Protein AF-A0A3D0D7I9-F1 (afdb_monomer)

Sequence (84 aa):
MLALAAYTGLNVVDVEDVAVGHVLALERGRIGERYILGSRNLTFKEILGILERVGKFHFTERRTITKIAKRSLASATIYGTMEP

pLDDT: mean 75.74, std 21.73, range [33.28, 97.69]

Structure (mmCIF, N/CA/C/O backbone):
data_AF-A0A3D0D7I9-F1
#
_entry.id   AF-A0A3D0D7I9-F1
#
loop_
_atom_site.group_PDB
_atom_site.id
_atom_site.type_symbol
_atom_site.label_atom_id
_atom_site.label_alt_id
_atom_site.label_comp_id
_atom_site.label_asym_id
_atom_site.label_entity_id
_atom_site.label_seq_id
_atom_site.pdbx_PDB_ins_code
_atom_site.Cartn_x
_atom_site.Cartn_y
_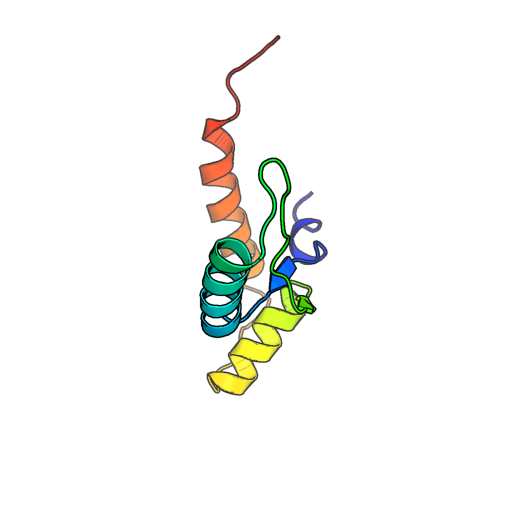atom_site.Cartn_z
_atom_site.occupancy
_atom_site.B_iso_or_equiv
_atom_site.auth_seq_id
_atom_site.auth_comp_id
_atom_site.auth_asym_id
_atom_site.auth_atom_id
_atom_site.pdbx_PDB_model_num
ATOM 1 N N . MET A 1 1 ? 23.311 7.939 -5.936 1.00 39.97 1 MET A N 1
ATOM 2 C CA . MET A 1 1 ? 22.126 8.209 -5.087 1.00 39.97 1 MET A CA 1
ATOM 3 C C . MET A 1 1 ? 20.779 7.945 -5.779 1.00 39.97 1 MET A C 1
ATOM 5 O O . MET A 1 1 ? 19.875 7.484 -5.104 1.00 39.97 1 MET A O 1
ATOM 9 N N . LEU A 1 2 ? 20.625 8.139 -7.104 1.00 47.84 2 LEU A N 1
ATOM 10 C CA . LEU A 1 2 ? 19.342 7.935 -7.822 1.00 47.84 2 LEU A CA 1
ATOM 11 C C . LEU A 1 2 ? 18.843 6.473 -7.914 1.00 47.84 2 LEU A C 1
ATOM 13 O O . LEU A 1 2 ? 17.696 6.240 -8.276 1.00 47.84 2 LEU A O 1
ATOM 17 N N . ALA A 1 3 ? 19.697 5.489 -7.621 1.00 50.38 3 ALA A N 1
ATOM 18 C CA . ALA A 1 3 ? 19.364 4.075 -7.775 1.00 50.38 3 ALA A CA 1
ATOM 19 C C . ALA A 1 3 ? 18.483 3.523 -6.640 1.00 50.38 3 ALA A C 1
ATOM 21 O O . ALA A 1 3 ? 17.808 2.526 -6.850 1.00 50.38 3 ALA A O 1
ATOM 22 N N . LEU A 1 4 ? 18.442 4.161 -5.463 1.00 48.03 4 LEU A N 1
ATOM 23 C CA . LEU A 1 4 ? 17.811 3.560 -4.283 1.00 48.03 4 LEU A CA 1
ATOM 24 C C . LEU A 1 4 ? 16.285 3.412 -4.437 1.00 48.03 4 LEU A C 1
ATOM 26 O O . LEU A 1 4 ? 15.754 2.357 -4.120 1.00 48.03 4 LEU A O 1
ATOM 30 N N . ALA A 1 5 ? 15.599 4.402 -5.024 1.00 52.50 5 ALA A N 1
ATOM 31 C CA . ALA A 1 5 ? 14.140 4.383 -5.214 1.00 52.50 5 ALA A CA 1
ATOM 32 C C . ALA A 1 5 ? 13.643 3.293 -6.186 1.00 52.50 5 ALA A C 1
ATOM 34 O O . ALA A 1 5 ? 12.488 2.888 -6.124 1.00 52.50 5 ALA A O 1
ATOM 35 N N . ALA A 1 6 ? 14.503 2.797 -7.083 1.00 54.00 6 ALA A N 1
ATOM 36 C CA . ALA A 1 6 ? 14.152 1.685 -7.969 1.00 54.00 6 ALA A CA 1
ATOM 37 C C . ALA A 1 6 ? 14.203 0.325 -7.246 1.00 54.00 6 ALA A C 1
ATOM 39 O O . ALA A 1 6 ? 13.533 -0.615 -7.672 1.00 54.00 6 ALA A O 1
ATOM 40 N N . TYR A 1 7 ? 14.974 0.239 -6.154 1.00 54.59 7 TYR A N 1
ATOM 41 C CA . TYR A 1 7 ? 15.124 -0.960 -5.328 1.00 54.59 7 TYR A CA 1
ATOM 42 C C . TYR A 1 7 ? 14.255 -0.946 -4.065 1.00 54.59 7 TYR A C 1
ATOM 44 O O . TYR A 1 7 ? 14.144 -1.980 -3.411 1.00 54.59 7 TYR A O 1
ATOM 52 N N . THR A 1 8 ? 13.631 0.181 -3.697 1.00 66.06 8 THR A N 1
ATOM 53 C CA . THR A 1 8 ? 12.706 0.198 -2.556 1.00 66.06 8 THR A CA 1
ATOM 54 C C . THR A 1 8 ? 11.454 -0.607 -2.892 1.00 66.06 8 THR A C 1
ATOM 56 O O . THR A 1 8 ? 10.771 -0.318 -3.877 1.00 66.06 8 THR A O 1
ATOM 59 N N . GLY A 1 9 ? 11.153 -1.612 -2.070 1.00 77.62 9 GLY A N 1
ATOM 60 C CA . GLY A 1 9 ? 9.889 -2.336 -2.132 1.00 77.62 9 GLY A CA 1
ATOM 61 C C . GLY A 1 9 ? 8.740 -1.444 -1.668 1.00 77.62 9 GLY A C 1
ATOM 62 O O . GLY A 1 9 ? 8.832 -0.795 -0.627 1.00 77.62 9 GLY A O 1
ATOM 63 N N . LEU A 1 10 ? 7.669 -1.408 -2.451 1.00 87.19 10 LEU A N 1
ATOM 64 C CA . LEU A 1 10 ? 6.415 -0.735 -2.142 1.00 87.19 10 LEU A CA 1
ATOM 65 C C . LEU A 1 10 ? 5.376 -1.795 -1.786 1.00 87.19 10 LEU A C 1
ATOM 67 O O . LEU A 1 10 ? 5.265 -2.806 -2.478 1.00 87.19 10 LEU A O 1
ATOM 71 N N . ASN A 1 11 ? 4.598 -1.565 -0.733 1.00 92.25 11 ASN A N 1
ATOM 72 C CA . ASN A 1 11 ? 3.428 -2.392 -0.476 1.00 92.25 11 ASN A CA 1
ATOM 73 C C . ASN A 1 11 ? 2.261 -1.886 -1.333 1.00 92.25 11 ASN A C 1
ATOM 75 O O . ASN A 1 11 ? 1.913 -0.708 -1.271 1.00 92.25 11 ASN A O 1
ATOM 79 N N . VAL A 1 12 ? 1.699 -2.766 -2.156 1.00 93.38 12 VAL A N 1
ATOM 80 C CA . VAL A 1 12 ? 0.560 -2.492 -3.034 1.00 93.38 12 VAL A CA 1
ATOM 81 C C . VAL A 1 12 ? -0.609 -3.357 -2.579 1.00 93.38 12 VAL A C 1
ATOM 83 O O . VAL A 1 12 ? -0.449 -4.558 -2.352 1.00 93.38 12 VAL A O 1
ATOM 86 N N . VAL A 1 13 ? -1.779 -2.741 -2.461 1.00 95.25 13 VAL A N 1
ATOM 87 C CA . VAL A 1 13 ? -3.037 -3.364 -2.046 1.00 95.25 13 VAL A CA 1
ATOM 88 C C . VAL A 1 13 ? -4.162 -2.836 -2.931 1.00 95.25 13 VAL A C 1
ATOM 90 O O . VAL A 1 13 ? -4.086 -1.701 -3.408 1.00 95.25 13 VAL A O 1
ATOM 93 N N . ASP A 1 14 ? -5.162 -3.675 -3.19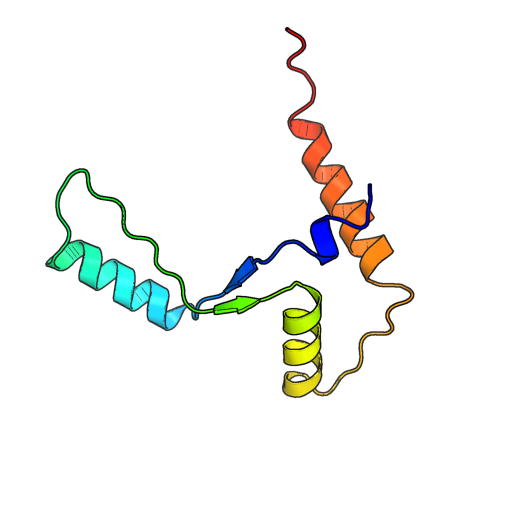5 1.00 95.06 14 ASP A N 1
ATOM 94 C CA . ASP A 1 14 ? -6.346 -3.261 -3.939 1.00 95.06 14 ASP A CA 1
ATOM 95 C C . ASP A 1 14 ? -7.191 -2.285 -3.104 1.00 95.06 14 ASP A C 1
ATOM 97 O O . ASP A 1 14 ? -7.277 -2.401 -1.879 1.00 95.06 14 ASP A O 1
ATOM 101 N N . VAL A 1 15 ? -7.799 -1.296 -3.756 1.00 96.44 15 VAL A N 1
ATOM 102 C CA . VAL A 1 15 ? -8.613 -0.285 -3.071 1.00 96.44 15 VAL A CA 1
ATOM 103 C C . VAL A 1 15 ? -9.885 -0.887 -2.466 1.00 96.44 15 VAL A C 1
ATOM 105 O O . VAL A 1 15 ? -10.318 -0.430 -1.405 1.00 96.44 15 VAL A O 1
ATOM 108 N N . GLU A 1 16 ? -10.457 -1.923 -3.083 1.00 97.56 16 GLU A N 1
ATOM 109 C CA . GLU A 1 16 ? -11.639 -2.614 -2.558 1.00 97.56 16 GLU A CA 1
ATOM 110 C C . GLU A 1 16 ? -11.305 -3.348 -1.252 1.00 97.56 16 GLU A C 1
ATOM 112 O O . GLU A 1 16 ? -12.031 -3.221 -0.262 1.00 97.56 16 GLU A O 1
ATOM 117 N N . ASP A 1 17 ? -10.147 -4.013 -1.200 1.00 97.00 17 ASP A N 1
ATOM 118 C CA . ASP A 1 17 ? -9.652 -4.684 0.007 1.00 97.00 17 ASP A CA 1
ATOM 119 C C . ASP A 1 17 ? -9.386 -3.685 1.144 1.00 97.00 17 ASP A C 1
ATOM 121 O O . ASP A 1 17 ? -9.691 -3.958 2.309 1.00 97.00 17 ASP A O 1
ATOM 125 N N . VAL A 1 18 ? -8.855 -2.498 0.823 1.00 97.38 18 VAL A N 1
ATOM 126 C CA . VAL A 1 18 ? -8.657 -1.420 1.807 1.00 97.38 18 VAL A CA 1
ATOM 127 C C . VAL A 1 18 ? -9.995 -0.928 2.356 1.00 97.38 18 VAL A C 1
ATOM 129 O O . VAL A 1 18 ? -10.128 -0.750 3.569 1.00 97.38 18 VAL A O 1
ATOM 132 N N . ALA A 1 19 ? -10.999 -0.743 1.497 1.00 97.69 19 ALA A N 1
ATOM 133 C CA . ALA A 1 19 ? -12.330 -0.315 1.920 1.00 97.6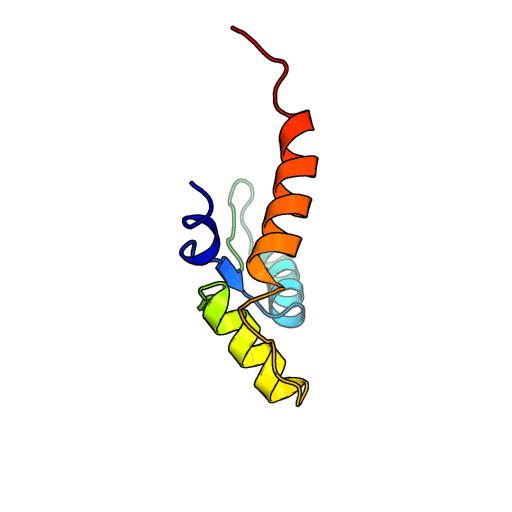9 19 ALA A CA 1
ATOM 134 C C . ALA A 1 19 ? -12.971 -1.333 2.879 1.00 97.69 19 ALA A C 1
ATOM 136 O O . ALA A 1 19 ? -13.453 -0.955 3.951 1.00 97.69 19 ALA A O 1
ATOM 137 N N . VAL A 1 20 ? -12.904 -2.626 2.547 1.00 97.62 20 VAL A N 1
ATOM 138 C CA . VAL A 1 20 ? -13.359 -3.710 3.435 1.00 97.62 20 VAL A CA 1
ATOM 139 C C . VAL A 1 20 ? -12.566 -3.716 4.743 1.00 97.62 20 VAL A C 1
ATOM 141 O O . VAL A 1 20 ? -13.149 -3.829 5.824 1.00 97.62 20 VAL A O 1
ATOM 144 N N . GLY A 1 21 ? -11.247 -3.531 4.675 1.00 96.88 21 GLY A N 1
ATOM 145 C CA . GLY A 1 21 ? -10.383 -3.444 5.850 1.00 96.88 21 GLY A CA 1
ATOM 146 C C . GLY A 1 21 ? -10.772 -2.311 6.803 1.00 96.88 21 GLY A C 1
ATOM 147 O O . GLY A 1 21 ? -10.749 -2.501 8.020 1.00 96.88 21 GLY A O 1
ATOM 148 N N . HIS A 1 22 ? -11.201 -1.161 6.277 1.00 97.38 22 HIS A N 1
ATOM 149 C CA . HIS A 1 22 ? -11.714 -0.063 7.098 1.00 97.38 22 HIS A CA 1
ATOM 150 C C . HIS A 1 22 ? -13.021 -0.415 7.814 1.00 97.38 22 HIS A C 1
ATOM 152 O O . HIS A 1 22 ? -13.150 -0.118 9.003 1.00 97.38 22 HIS A O 1
ATOM 158 N N . VAL A 1 23 ? -13.960 -1.081 7.136 1.00 97.62 23 VAL A N 1
ATOM 159 C CA . VAL A 1 23 ? -15.203 -1.558 7.769 1.00 97.62 23 VAL A CA 1
ATOM 160 C C . VAL A 1 23 ? -14.884 -2.550 8.890 1.00 97.62 23 VAL A C 1
ATOM 162 O O . VAL A 1 23 ? -15.386 -2.412 10.003 1.00 97.62 23 VAL A O 1
ATOM 165 N N . LEU A 1 24 ? -13.970 -3.492 8.653 1.00 97.19 24 LEU A N 1
ATOM 166 C CA . LEU A 1 24 ? -13.556 -4.463 9.670 1.00 97.19 24 LEU A CA 1
ATOM 167 C C . LEU A 1 24 ? -12.859 -3.809 10.868 1.00 97.19 24 LEU A C 1
ATOM 169 O O . LEU A 1 24 ? -13.076 -4.225 12.007 1.00 97.19 24 LEU A O 1
ATOM 173 N N . ALA A 1 25 ? -12.037 -2.785 10.633 1.00 96.50 25 ALA A N 1
ATOM 174 C CA . ALA A 1 25 ? -11.407 -2.022 11.705 1.00 96.50 25 ALA A CA 1
ATOM 175 C C . ALA A 1 25 ? -12.440 -1.247 12.539 1.00 96.50 25 ALA A C 1
ATOM 177 O O . ALA A 1 25 ? -12.263 -1.124 13.748 1.00 96.50 25 ALA A O 1
ATOM 178 N N . LEU A 1 26 ? -13.527 -0.767 11.929 1.00 95.50 26 LEU A N 1
ATOM 179 C CA . LEU A 1 26 ? -14.634 -0.145 12.657 1.00 95.50 26 LEU A CA 1
ATOM 180 C C . LEU A 1 26 ? -15.399 -1.166 13.512 1.00 95.50 26 LEU A C 1
ATOM 182 O O . LEU A 1 26 ? -15.676 -0.905 14.678 1.00 95.50 26 LEU A O 1
ATOM 186 N N . GLU A 1 27 ? -15.738 -2.321 12.942 1.00 97.62 27 GLU A N 1
ATOM 187 C CA . GLU A 1 27 ? -16.581 -3.320 13.611 1.00 97.62 27 GLU A CA 1
ATOM 188 C C . GLU A 1 27 ? -15.844 -4.120 14.691 1.00 97.62 27 GLU A C 1
ATOM 190 O O . GLU A 1 27 ? -16.444 -4.541 15.680 1.00 97.62 27 GLU A O 1
ATOM 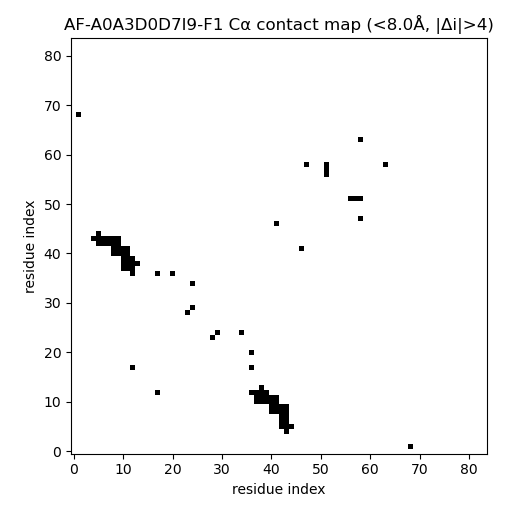195 N N . ARG A 1 28 ? -14.553 -4.395 14.477 1.00 97.00 28 ARG A N 1
ATOM 196 C CA . ARG A 1 28 ? -13.776 -5.360 15.277 1.00 97.00 28 ARG A CA 1
ATOM 197 C C . ARG A 1 28 ? -12.466 -4.792 15.807 1.00 97.00 28 ARG A C 1
ATOM 199 O O . ARG A 1 28 ? -11.722 -5.503 16.488 1.00 97.00 28 ARG A O 1
ATOM 206 N N . GLY A 1 29 ? -12.152 -3.545 15.469 1.00 95.44 29 GLY A N 1
ATOM 207 C CA . GLY A 1 29 ? -10.944 -2.889 15.940 1.00 95.44 29 GLY A CA 1
ATOM 208 C C . GLY A 1 29 ? -10.982 -2.613 17.439 1.00 95.44 29 GLY A C 1
ATOM 209 O O . GLY A 1 29 ? -12.037 -2.572 18.072 1.00 95.44 29 GLY A O 1
ATOM 210 N N . ARG A 1 30 ? -9.800 -2.406 18.019 1.00 97.25 30 ARG A N 1
ATOM 211 C CA . ARG A 1 30 ? -9.641 -1.961 19.406 1.00 97.25 30 ARG A CA 1
ATOM 212 C C . ARG A 1 30 ? -9.072 -0.551 19.443 1.00 97.25 30 ARG A C 1
ATOM 214 O O . ARG A 1 30 ? -8.189 -0.200 18.663 1.00 97.25 30 ARG A O 1
ATOM 221 N N . ILE A 1 31 ? -9.570 0.250 20.379 1.00 95.56 31 ILE A N 1
ATOM 222 C CA . ILE A 1 31 ? -9.091 1.616 20.599 1.00 95.56 31 ILE A CA 1
ATOM 223 C C . ILE A 1 31 ? -7.604 1.575 20.967 1.00 95.56 31 ILE A C 1
ATOM 225 O O . ILE A 1 31 ? -7.193 0.801 21.826 1.00 95.56 31 ILE A O 1
ATOM 229 N N . GLY A 1 32 ? -6.812 2.424 20.310 1.00 95.88 32 GLY A N 1
ATOM 230 C CA . GLY A 1 32 ? -5.363 2.513 20.508 1.00 95.88 32 GLY A CA 1
ATOM 231 C C . GLY A 1 32 ? -4.536 1.575 19.623 1.00 95.88 32 GLY A C 1
ATOM 232 O O . GLY A 1 32 ? -3.321 1.755 19.543 1.00 95.88 32 GLY A O 1
ATOM 233 N N . GLU A 1 33 ? -5.165 0.632 18.917 1.00 96.75 33 GLU A N 1
ATOM 234 C CA . GLU A 1 33 ? -4.477 -0.253 17.973 1.00 96.75 33 GLU A CA 1
ATOM 235 C C . GLU A 1 33 ? -4.336 0.378 16.583 1.00 96.75 33 GLU A C 1
ATOM 237 O O . GLU A 1 33 ? -5.099 1.260 16.179 1.00 96.75 33 GLU A O 1
ATOM 242 N N . ARG A 1 34 ? -3.350 -0.109 15.824 1.00 95.69 34 ARG A N 1
ATOM 243 C CA . ARG A 1 34 ? -3.125 0.266 14.423 1.00 95.69 34 ARG A CA 1
ATOM 244 C C . ARG A 1 34 ? -3.102 -0.983 13.558 1.00 95.69 34 ARG A C 1
ATOM 246 O O . ARG A 1 34 ? -2.396 -1.939 13.867 1.00 95.69 34 ARG A O 1
ATOM 253 N N . TYR A 1 35 ? -3.824 -0.938 12.445 1.00 95.25 35 TYR A N 1
ATOM 254 C CA . TYR A 1 35 ? -3.942 -2.048 11.505 1.00 95.25 35 TYR A CA 1
ATOM 255 C C . TYR A 1 35 ? -3.284 -1.662 10.182 1.00 95.25 35 TYR A C 1
ATOM 257 O O . TYR A 1 35 ? -3.634 -0.646 9.586 1.00 95.25 35 TYR A O 1
ATOM 265 N N . ILE A 1 36 ? -2.315 -2.461 9.730 1.00 95.38 36 ILE A N 1
ATOM 266 C CA . ILE A 1 36 ? -1.690 -2.286 8.417 1.00 95.38 36 ILE A CA 1
ATOM 267 C C . ILE A 1 36 ? -2.506 -3.086 7.404 1.00 95.38 36 ILE A C 1
ATOM 269 O O . ILE A 1 36 ? -2.553 -4.312 7.477 1.00 95.38 36 ILE A O 1
ATOM 273 N N . LEU A 1 37 ? -3.132 -2.387 6.459 1.00 95.44 37 LEU A N 1
ATOM 274 C CA . LEU A 1 37 ? -3.846 -2.991 5.336 1.00 95.44 37 LEU A CA 1
ATOM 275 C C . LEU A 1 37 ? -2.883 -3.097 4.154 1.00 95.44 37 LEU A C 1
ATOM 277 O O . LEU A 1 37 ? -2.742 -2.162 3.370 1.00 95.44 37 LEU A O 1
ATOM 281 N N . GLY A 1 38 ? -2.161 -4.211 4.080 1.00 92.88 38 GLY A N 1
ATOM 282 C CA . GLY A 1 38 ? -1.198 -4.4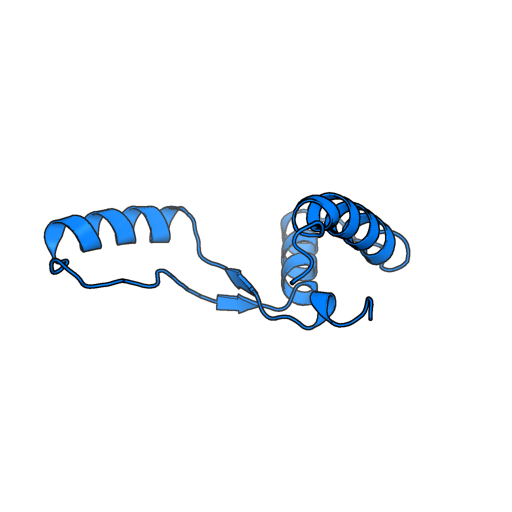71 3.016 1.00 92.88 38 GLY A CA 1
ATOM 283 C C . GLY A 1 38 ? -1.444 -5.805 2.329 1.00 92.88 38 GLY A C 1
ATOM 284 O O . GLY A 1 38 ? -2.055 -6.700 2.907 1.00 92.88 38 GLY A O 1
ATOM 285 N N . SER A 1 39 ? -0.945 -5.947 1.100 1.00 93.94 39 SER A N 1
ATOM 286 C CA . SER A 1 39 ? -1.097 -7.184 0.322 1.00 93.94 39 SER A CA 1
ATOM 287 C C . SER A 1 39 ? 0.234 -7.666 -0.245 1.00 93.94 39 SER A C 1
ATOM 289 O O . SER A 1 39 ? 0.834 -8.600 0.291 1.00 93.94 39 SER A O 1
ATOM 291 N N . ARG A 1 40 ? 0.757 -7.019 -1.291 1.00 93.50 40 ARG A N 1
ATOM 292 C CA . ARG A 1 40 ? 1.966 -7.485 -1.986 1.00 93.50 40 ARG A CA 1
ATOM 293 C C . ARG A 1 40 ? 3.079 -6.457 -1.904 1.00 93.50 40 ARG A C 1
ATOM 295 O O . ARG A 1 40 ? 2.895 -5.310 -2.288 1.00 93.50 40 ARG A O 1
ATOM 302 N N . ASN A 1 41 ? 4.261 -6.891 -1.477 1.00 92.69 41 ASN A N 1
ATOM 303 C CA . ASN A 1 41 ? 5.476 -6.093 -1.606 1.00 92.69 41 ASN A CA 1
ATOM 304 C C . ASN A 1 41 ? 6.019 -6.255 -3.027 1.00 92.69 41 ASN A C 1
ATOM 306 O O . ASN A 1 41 ? 6.363 -7.365 -3.428 1.00 92.69 41 ASN A O 1
ATOM 310 N N . LEU A 1 42 ? 6.071 -5.162 -3.780 1.00 90.81 42 LEU A N 1
ATOM 311 C CA . LEU A 1 42 ? 6.537 -5.121 -5.159 1.00 90.81 42 LEU A CA 1
ATOM 312 C C . LEU A 1 42 ? 7.599 -4.039 -5.305 1.00 90.81 42 LEU A C 1
ATOM 314 O O . LEU A 1 42 ? 7.465 -2.929 -4.791 1.00 90.81 42 LEU A O 1
ATOM 318 N N . THR A 1 43 ? 8.653 -4.336 -6.046 1.00 87.56 43 THR A N 1
ATOM 319 C CA . THR A 1 43 ? 9.580 -3.310 -6.520 1.00 87.56 43 THR A CA 1
ATOM 320 C C . THR A 1 43 ? 8.892 -2.416 -7.547 1.00 87.56 43 THR A C 1
ATOM 322 O O . THR A 1 43 ? 7.955 -2.819 -8.244 1.00 87.56 43 THR A O 1
ATOM 325 N N . PHE A 1 44 ? 9.404 -1.198 -7.717 1.00 83.62 44 PHE A N 1
ATOM 326 C CA . PHE A 1 44 ? 8.881 -0.291 -8.738 1.00 83.62 44 PHE A CA 1
ATOM 327 C C . PHE A 1 44 ? 8.964 -0.896 -10.154 1.00 83.62 44 PHE A C 1
ATOM 329 O O . PHE A 1 44 ? 8.060 -0.709 -10.966 1.00 83.62 44 PHE A O 1
ATOM 336 N N . LYS A 1 45 ? 10.008 -1.691 -10.436 1.00 83.38 45 LYS A N 1
ATOM 337 C CA . LYS A 1 45 ? 10.165 -2.412 -11.710 1.00 83.38 45 LYS A CA 1
ATOM 338 C C . LYS A 1 45 ? 9.039 -3.420 -11.947 1.00 83.38 45 LYS A C 1
ATOM 340 O O . LYS A 1 45 ? 8.509 -3.493 -13.053 1.00 83.38 45 LYS A O 1
ATOM 345 N N . GLU A 1 46 ? 8.658 -4.177 -10.922 1.00 88.38 46 GLU A N 1
ATOM 346 C CA . GLU A 1 46 ? 7.571 -5.155 -11.025 1.00 88.38 46 GLU A CA 1
ATOM 347 C C . GLU A 1 46 ? 6.218 -4.480 -11.258 1.00 88.38 46 GLU A C 1
ATOM 349 O O . GLU A 1 46 ? 5.436 -4.965 -12.076 1.00 88.38 46 GLU A O 1
ATOM 354 N N . ILE A 1 47 ? 5.968 -3.335 -10.612 1.00 88.69 47 ILE A N 1
ATOM 355 C CA . ILE A 1 47 ? 4.752 -2.539 -10.835 1.00 88.69 47 ILE A CA 1
ATOM 356 C C . ILE A 1 47 ? 4.670 -2.090 -12.298 1.00 88.69 47 ILE A C 1
ATOM 358 O O . ILE A 1 47 ? 3.641 -2.295 -12.942 1.00 88.69 47 ILE A O 1
ATOM 362 N N . LEU A 1 48 ? 5.754 -1.535 -12.854 1.00 87.56 48 LEU A N 1
ATOM 363 C CA . LEU A 1 48 ? 5.783 -1.125 -14.263 1.00 87.56 48 LEU A CA 1
ATOM 364 C C . LEU A 1 48 ? 5.531 -2.310 -15.206 1.00 87.56 48 LEU A C 1
ATOM 366 O O . LEU A 1 48 ? 4.738 -2.177 -16.133 1.00 87.56 48 LEU A O 1
ATOM 370 N N . GLY A 1 49 ? 6.121 -3.478 -14.934 1.00 89.38 49 GLY A N 1
ATOM 371 C CA . GLY A 1 49 ? 5.886 -4.684 -15.735 1.00 89.38 49 GLY A CA 1
ATOM 372 C C . GLY A 1 49 ? 4.440 -5.197 -15.662 1.00 89.38 49 GLY A C 1
ATOM 373 O O . GLY A 1 49 ? 3.913 -5.722 -16.642 1.00 89.38 49 GLY A O 1
ATOM 374 N N . ILE A 1 50 ? 3.756 -5.034 -14.522 1.00 91.62 50 ILE A N 1
ATOM 375 C CA . ILE A 1 50 ? 2.316 -5.323 -14.420 1.00 91.62 50 ILE A CA 1
ATOM 376 C C . ILE A 1 50 ? 1.520 -4.345 -15.292 1.00 91.62 50 ILE A C 1
ATOM 378 O O . ILE A 1 50 ? 0.670 -4.786 -16.068 1.00 91.62 50 ILE A O 1
ATOM 382 N N . LEU A 1 51 ? 1.818 -3.045 -15.203 1.00 90.50 51 LEU A N 1
ATOM 383 C CA . LEU A 1 51 ? 1.125 -2.006 -15.968 1.00 90.50 51 LEU A CA 1
ATOM 384 C C . LEU A 1 51 ? 1.278 -2.189 -17.483 1.00 90.50 51 LEU A C 1
ATOM 386 O O . LEU A 1 51 ? 0.293 -2.057 -18.201 1.00 90.50 51 LEU A O 1
ATOM 390 N N . GLU A 1 52 ? 2.468 -2.544 -17.971 1.00 93.44 52 GLU A N 1
ATOM 391 C CA . GLU A 1 52 ? 2.702 -2.843 -19.392 1.00 93.44 52 GLU A CA 1
ATOM 392 C C . GLU A 1 52 ? 1.833 -3.994 -19.896 1.00 93.44 52 GLU A C 1
ATOM 394 O O . GLU A 1 52 ? 1.201 -3.887 -20.950 1.00 93.44 52 GLU A O 1
ATOM 399 N N . ARG A 1 53 ? 1.767 -5.090 -19.127 1.00 92.31 53 ARG A N 1
ATOM 400 C CA . ARG A 1 53 ? 0.965 -6.266 -19.489 1.00 92.31 53 ARG A CA 1
ATOM 401 C C . ARG A 1 53 ? -0.523 -5.946 -19.538 1.00 92.31 53 ARG A C 1
ATOM 403 O O . ARG A 1 53 ? -1.195 -6.350 -20.483 1.00 92.31 53 ARG A O 1
ATOM 410 N N . VAL A 1 54 ? -1.031 -5.231 -18.534 1.00 93.75 54 VAL A N 1
ATOM 411 C CA . VAL A 1 54 ? -2.460 -4.893 -18.438 1.00 93.75 54 VAL A CA 1
ATOM 412 C C . VAL A 1 54 ? -2.839 -3.833 -19.473 1.00 93.75 54 VAL A C 1
ATOM 414 O O . VAL A 1 54 ? -3.835 -3.979 -20.177 1.00 93.75 54 VAL A O 1
ATOM 417 N N . GLY A 1 55 ? -2.027 -2.786 -19.601 1.00 90.88 55 GLY A N 1
ATOM 418 C CA . GLY A 1 55 ? -2.279 -1.666 -20.502 1.00 90.88 55 GLY A CA 1
ATOM 419 C C . GLY A 1 55 ? -1.888 -1.910 -21.959 1.00 90.88 55 GLY A C 1
ATOM 420 O O . GLY A 1 55 ? -2.191 -1.073 -22.806 1.00 90.88 55 GLY A O 1
ATOM 421 N N . LYS A 1 56 ? -1.236 -3.040 -22.269 1.00 90.50 56 LYS A N 1
ATOM 422 C CA . LYS A 1 56 ? -0.776 -3.415 -23.618 1.00 90.50 56 LYS A CA 1
ATOM 423 C C . LYS A 1 56 ? 0.132 -2.357 -24.264 1.00 90.50 56 LYS A C 1
ATOM 425 O O . LYS A 1 56 ? 0.043 -2.091 -25.461 1.00 90.50 56 LYS A O 1
ATOM 430 N N . PHE A 1 57 ? 1.022 -1.764 -23.475 1.00 86.38 57 PHE A N 1
ATOM 431 C CA . PHE A 1 57 ? 2.050 -0.822 -23.932 1.00 86.38 57 PHE A CA 1
ATOM 432 C C . PHE A 1 57 ? 3.427 -1.247 -23.412 1.00 86.38 57 PHE A C 1
ATOM 434 O O . PHE A 1 57 ? 3.529 -2.164 -22.602 1.00 86.38 57 PHE A O 1
ATOM 441 N N . HIS A 1 58 ? 4.504 -0.632 -23.902 1.00 80.38 58 HIS A N 1
ATOM 442 C CA . HIS A 1 58 ? 5.875 -0.926 -23.462 1.00 80.38 58 HIS A CA 1
ATOM 443 C C . HIS A 1 58 ? 6.555 0.361 -22.987 1.00 80.38 58 HIS A C 1
ATOM 445 O O . HIS A 1 58 ? 6.634 1.344 -23.731 1.00 80.38 58 HIS A O 1
ATOM 451 N N . PHE A 1 59 ? 7.072 0.372 -21.761 1.00 71.69 59 PHE A N 1
ATOM 452 C CA . PHE A 1 59 ? 7.945 1.428 -21.275 1.00 71.69 59 PHE A CA 1
ATOM 453 C C . PHE A 1 59 ? 9.357 1.225 -21.827 1.00 71.69 59 PHE A C 1
ATOM 455 O O . PHE A 1 59 ? 9.987 0.184 -21.683 1.00 71.69 59 PHE A O 1
ATOM 462 N N . THR A 1 60 ? 9.915 2.275 -22.427 1.00 68.00 60 THR A N 1
ATOM 463 C CA . THR A 1 60 ? 11.341 2.301 -22.769 1.00 68.00 60 THR A CA 1
ATOM 464 C C . THR A 1 60 ? 12.141 2.813 -21.569 1.00 68.00 60 THR A C 1
ATOM 466 O O . THR A 1 60 ? 12.033 3.989 -21.205 1.00 68.00 60 THR A O 1
ATOM 469 N N . GLU A 1 61 ? 12.982 1.958 -20.976 1.00 58.25 61 GLU A N 1
ATOM 470 C CA . GLU A 1 61 ? 13.748 2.225 -19.739 1.00 58.25 61 GLU A CA 1
ATOM 471 C C . GLU A 1 61 ? 14.563 3.538 -19.763 1.00 58.25 61 GLU A C 1
ATOM 473 O O . GLU A 1 61 ? 14.781 4.168 -18.729 1.00 58.25 61 GLU A O 1
ATOM 478 N N . ARG A 1 62 ? 14.973 4.013 -20.946 1.00 55.44 62 ARG A N 1
ATOM 479 C CA . ARG A 1 62 ? 15.936 5.118 -21.100 1.00 55.44 62 ARG A CA 1
ATOM 480 C C . ARG A 1 62 ? 15.377 6.529 -20.838 1.00 55.44 62 ARG A C 1
ATOM 482 O O . ARG A 1 62 ? 16.158 7.473 -20.766 1.00 55.44 62 ARG A O 1
ATOM 489 N N . ARG A 1 63 ? 14.052 6.717 -20.722 1.00 51.69 63 ARG A N 1
ATOM 490 C CA . ARG A 1 63 ? 13.431 8.060 -20.570 1.00 51.69 63 ARG A CA 1
ATOM 491 C C . ARG A 1 63 ? 12.598 8.255 -19.301 1.00 51.69 63 ARG A C 1
ATOM 493 O O . ARG A 1 63 ? 12.356 9.403 -18.929 1.00 51.69 63 ARG A O 1
ATOM 500 N N . THR A 1 64 ? 12.171 7.187 -18.635 1.00 52.88 64 THR A N 1
ATOM 501 C CA . THR A 1 64 ? 11.104 7.269 -17.621 1.00 52.88 64 THR A CA 1
ATOM 502 C C . THR A 1 64 ? 11.648 7.394 -16.199 1.00 52.88 64 THR A C 1
ATOM 504 O O . THR A 1 64 ? 11.220 8.283 -15.465 1.00 52.88 64 THR A O 1
ATOM 507 N N . ILE A 1 65 ? 12.667 6.606 -15.833 1.00 54.06 65 ILE A N 1
ATOM 508 C CA . ILE A 1 65 ? 13.257 6.638 -14.481 1.00 54.06 65 ILE A CA 1
ATOM 509 C C . ILE A 1 65 ? 13.905 8.001 -14.205 1.00 54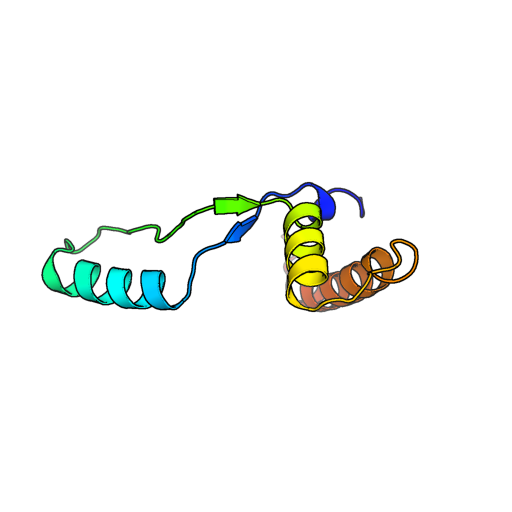.06 65 ILE A C 1
ATOM 511 O O . ILE A 1 65 ? 13.695 8.584 -13.146 1.00 54.06 65 ILE A O 1
ATOM 515 N N . THR A 1 66 ? 14.605 8.585 -15.184 1.00 50.00 66 THR A N 1
ATOM 516 C CA . THR A 1 66 ? 15.234 9.906 -15.023 1.00 50.00 66 THR A CA 1
ATOM 517 C C . THR A 1 66 ? 14.210 11.040 -14.925 1.00 50.00 66 THR A C 1
ATOM 519 O O . THR A 1 66 ? 14.463 12.024 -14.235 1.00 50.00 66 THR A O 1
ATOM 522 N N . LYS A 1 67 ? 13.054 10.930 -15.597 1.00 52.00 67 LYS A N 1
ATOM 523 C CA . LYS A 1 67 ? 12.001 11.961 -15.562 1.00 52.00 67 LYS A CA 1
ATOM 524 C C . LYS A 1 67 ? 11.181 11.909 -14.274 1.00 52.00 67 LYS A C 1
ATOM 526 O O . LYS A 1 67 ? 10.932 12.962 -13.697 1.00 52.00 67 LYS A O 1
ATOM 531 N N . ILE A 1 68 ? 10.801 10.715 -13.815 1.00 58.44 68 ILE A N 1
ATOM 532 C CA . ILE A 1 68 ? 10.059 10.536 -12.5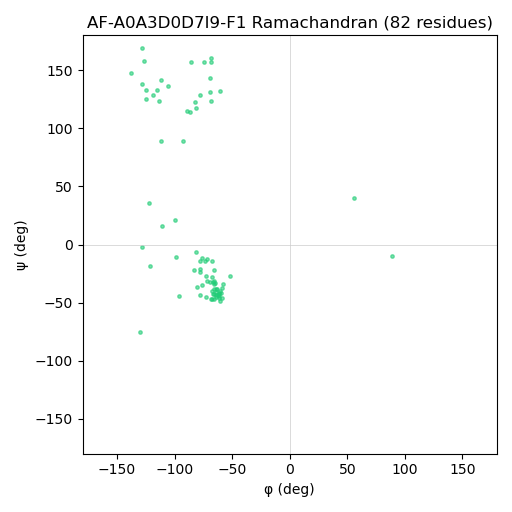58 1.00 58.44 68 ILE A CA 1
ATOM 533 C C . ILE A 1 68 ? 10.955 10.902 -11.368 1.00 58.44 68 ILE A C 1
ATOM 535 O O . ILE A 1 68 ? 10.562 11.733 -10.555 1.00 58.44 68 ILE A O 1
ATOM 539 N N . ALA A 1 69 ? 12.202 10.415 -11.329 1.00 53.41 69 ALA A N 1
ATOM 540 C CA . ALA A 1 69 ? 13.135 10.740 -10.248 1.00 53.41 69 ALA A CA 1
ATOM 541 C C . ALA A 1 69 ? 13.439 12.246 -10.149 1.00 53.41 69 ALA A C 1
ATOM 543 O O . ALA A 1 69 ? 13.480 12.789 -9.047 1.00 53.41 69 ALA A O 1
ATOM 544 N N . LYS A 1 70 ? 13.594 12.952 -11.282 1.00 49.16 70 LYS A N 1
ATOM 545 C CA . LYS A 1 70 ? 13.797 14.413 -11.280 1.00 49.16 70 LYS A CA 1
ATOM 546 C C . LYS A 1 70 ? 12.579 15.189 -10.767 1.00 49.16 70 LYS A C 1
ATOM 548 O O . LYS A 1 70 ? 12.761 16.242 -10.168 1.00 49.16 70 LYS A O 1
ATOM 553 N N . ARG A 1 71 ? 11.356 14.690 -10.983 1.00 50.84 71 ARG A N 1
ATOM 554 C CA . ARG A 1 71 ? 10.121 15.349 -10.522 1.00 50.84 71 ARG A CA 1
ATOM 555 C C . ARG A 1 71 ? 9.836 15.078 -9.042 1.00 50.84 71 ARG A C 1
ATOM 557 O O . ARG A 1 71 ? 9.425 15.995 -8.345 1.00 50.84 71 ARG A O 1
ATOM 564 N N . SER A 1 72 ? 10.125 13.872 -8.554 1.00 51.00 72 SER A N 1
ATOM 565 C CA . SER A 1 72 ? 9.983 13.519 -7.132 1.00 51.00 72 SER A CA 1
ATOM 566 C C . SER A 1 72 ? 11.040 14.180 -6.236 1.00 51.00 72 SER A C 1
ATOM 568 O O . SER A 1 72 ? 10.742 14.529 -5.099 1.00 51.00 72 SER A O 1
ATOM 570 N N . LEU A 1 73 ? 12.259 14.420 -6.740 1.00 51.53 73 LEU A N 1
ATOM 571 C CA . LEU A 1 73 ? 13.275 15.199 -6.014 1.00 51.53 73 LEU A CA 1
ATOM 572 C C . LEU A 1 73 ? 12.889 16.681 -5.862 1.00 51.53 73 LEU A C 1
ATOM 574 O O . LEU A 1 73 ? 13.280 17.300 -4.880 1.00 51.53 73 LEU A O 1
ATOM 578 N N . ALA A 1 74 ? 12.090 17.235 -6.782 1.00 51.81 74 ALA A N 1
ATOM 579 C CA . ALA A 1 74 ? 11.650 18.630 -6.721 1.00 51.81 74 ALA A CA 1
ATOM 580 C C . ALA A 1 74 ? 10.597 18.894 -5.626 1.00 51.81 74 ALA A C 1
ATOM 582 O O . ALA A 1 74 ? 10.527 20.006 -5.112 1.00 51.81 74 ALA A O 1
ATOM 583 N N . SER A 1 75 ? 9.798 17.894 -5.229 1.00 44.03 75 SER A N 1
ATOM 584 C CA . SER A 1 75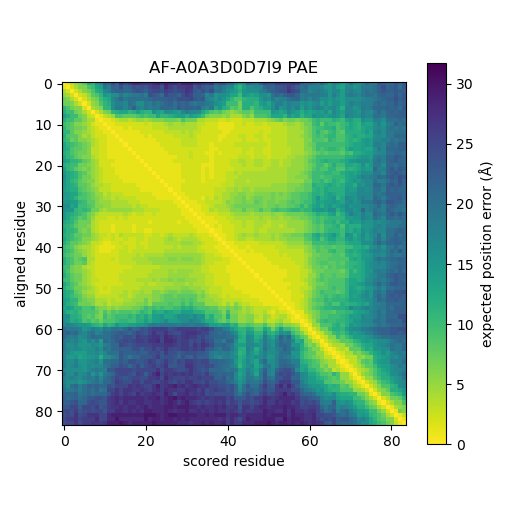 ? 8.864 18.034 -4.097 1.00 44.03 75 SER A CA 1
ATOM 585 C C . SER A 1 75 ? 9.531 17.796 -2.738 1.00 44.03 75 SER A C 1
ATOM 587 O O . SER A 1 75 ? 9.041 18.279 -1.723 1.00 44.03 75 SER A O 1
ATOM 589 N N . ALA A 1 76 ? 10.660 17.079 -2.706 1.00 46.88 76 ALA A N 1
ATOM 590 C CA . ALA A 1 76 ? 11.406 16.794 -1.478 1.00 46.88 76 ALA A CA 1
ATOM 591 C C . ALA A 1 76 ? 12.181 18.013 -0.931 1.00 46.88 76 ALA A C 1
ATOM 593 O O . ALA A 1 76 ? 12.580 18.007 0.229 1.00 46.88 76 ALA A O 1
ATOM 594 N N . THR A 1 77 ? 12.356 19.081 -1.719 1.00 44.47 77 THR A N 1
ATOM 595 C CA . THR A 1 77 ? 13.051 20.311 -1.288 1.00 44.47 77 THR A CA 1
ATOM 596 C C . THR A 1 77 ? 12.245 21.150 -0.282 1.00 44.47 77 THR A C 1
ATOM 598 O O . THR A 1 77 ? 12.809 22.028 0.360 1.00 44.47 77 THR A O 1
ATOM 601 N N . ILE A 1 78 ? 10.952 20.867 -0.074 1.00 46.06 78 ILE A N 1
ATOM 602 C CA . ILE A 1 78 ? 10.109 21.625 0.874 1.00 46.06 78 ILE A CA 1
ATOM 603 C C . ILE A 1 78 ? 10.363 21.216 2.344 1.00 46.06 78 ILE A C 1
ATOM 605 O O . ILE A 1 78 ? 10.031 21.967 3.253 1.00 46.06 78 ILE A O 1
ATOM 609 N N . TYR A 1 79 ? 11.039 20.092 2.605 1.00 39.59 79 TYR A N 1
ATOM 610 C CA . TYR A 1 79 ? 11.402 19.656 3.967 1.00 39.59 79 TYR A CA 1
ATOM 611 C C . TYR A 1 79 ? 12.864 19.970 4.355 1.00 39.59 79 TYR A C 1
ATOM 613 O O . TYR A 1 79 ? 13.414 19.336 5.250 1.00 39.59 79 TYR A O 1
ATOM 621 N N . GLY A 1 80 ? 13.510 20.930 3.679 1.00 41.06 80 GLY A N 1
ATOM 622 C CA . GLY A 1 80 ? 14.953 21.192 3.787 1.00 41.06 80 GLY A CA 1
ATOM 623 C C . GLY A 1 80 ? 15.396 22.493 4.473 1.00 41.06 80 GLY A C 1
ATOM 624 O O . GLY A 1 80 ? 16.548 22.865 4.289 1.00 41.06 80 GLY A O 1
ATOM 625 N N . THR A 1 81 ? 14.547 23.208 5.225 1.00 40.53 81 THR A N 1
ATOM 626 C CA . THR A 1 81 ? 14.958 24.451 5.931 1.00 40.53 81 THR A CA 1
ATOM 627 C C . THR A 1 81 ? 14.745 24.423 7.447 1.00 40.53 81 THR A C 1
ATOM 629 O O . THR A 1 81 ? 14.421 25.447 8.044 1.00 40.53 81 THR A O 1
ATOM 632 N N . MET A 1 82 ? 14.939 23.273 8.088 1.00 39.66 82 MET A N 1
ATOM 633 C CA . MET A 1 82 ? 15.266 23.235 9.518 1.00 39.66 82 MET A CA 1
ATOM 634 C C . MET A 1 82 ? 16.708 22.738 9.658 1.00 39.66 82 MET A C 1
ATOM 636 O O . MET A 1 82 ? 16.972 21.541 9.683 1.00 39.66 82 MET A O 1
ATOM 640 N N . GLU A 1 83 ? 17.628 23.702 9.636 1.00 33.28 83 GLU A N 1
ATOM 641 C CA . GLU A 1 83 ? 18.969 23.606 10.231 1.00 33.28 83 GLU A CA 1
ATOM 642 C C . GLU A 1 83 ? 18.835 23.714 11.774 1.00 33.28 83 GLU A C 1
ATOM 644 O O . GLU A 1 83 ? 17.796 24.194 12.237 1.00 33.28 83 GLU A O 1
ATOM 649 N N . PRO A 1 84 ? 19.817 23.198 12.540 1.00 48.16 84 PRO A N 1
ATOM 650 C CA . PRO A 1 84 ? 19.641 22.542 13.846 1.00 48.16 84 PRO A CA 1
ATOM 651 C C . PRO A 1 84 ? 19.132 23.405 15.006 1.00 48.16 84 PRO A C 1
ATOM 653 O O . PRO A 1 84 ? 19.440 24.617 15.056 1.00 48.16 84 PRO A O 1
#

Mean predicted aligned error: 11.65 Å

Solvent-accessible surface area (backbone atoms only — not comparable to full-atom values): 5424 Å² total; per-residue (Å²): 124,84,65,55,70,56,68,44,69,41,76,48,61,59,69,67,60,47,54,53,48,53,53,48,45,70,78,70,51,57,92,93,67,86,83,85,85,70,72,42,78,37,34,50,62,56,52,51,55,51,50,26,66,75,70,72,52,82,86,64,77,91,61,50,61,69,51,53,52,58,55,56,54,64,65,59,61,80,78,68,83,79,75,136

Radius of gyration: 17.84 Å; Cα contacts (8 Å, |Δi|>4): 44; chains: 1; bounding box: 39×32×44 Å

Foldseek 3D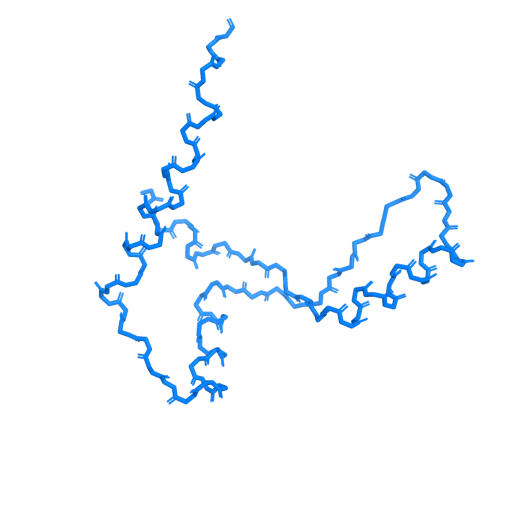i:
DLCVLQVDWDFDDDPVQVVVVVVCCVVPNDPPDDDDSTDDTDGPVVVQVVCCVVVVHDDDPPPDSVVVSVVVVVVVCVPPPDDD

Secondary structure (DSSP, 8-state):
-TTHHHH-EEEE--HHHHHHHHHHHHHH--TT-------EEEEHHHHHHHHHHHHT----HHHHHHHHHHHHHHHGGGG-----

Nearest PDB structures (foldseek):
  6wj6-assembly1_D  TM=3.226E-01  e=5.815E+00  Synechocystis sp. PCC 6803 substr. Kazusa